Protein AF-X0VQ24-F1 (afdb_monomer_lite)

Foldseek 3Di:
DVVLVVLLVVLVVLLVVLVVQLVVLVVVLVVCVVVPVQPDDDPDHPVVSVVVNVVSVVVSVVSNVVSVVVNVVSVVVVVVCVVVPPPDPPPPPD

Sequence (94 aa):
MQTASEINSAINNIKYYNQKIKDLAKKQFDADFEQGKSIGMSSLSGTIRFDALGAISADCAWLDIYCNSIIISLKTAEEQDKILYKPEQKEKEE

Radius of gyration: 23.38 Å; chains: 1; bounding box: 43×20×79 Å

Secondary structure (DSSP, 8-state):
-HHHHHHHHHHHHHHHHHHHHHHHHHHHHHHHHHTTTTSSS-SS-HHHHHHHHHHHHHHHHHHHHHHHHHHHHHHH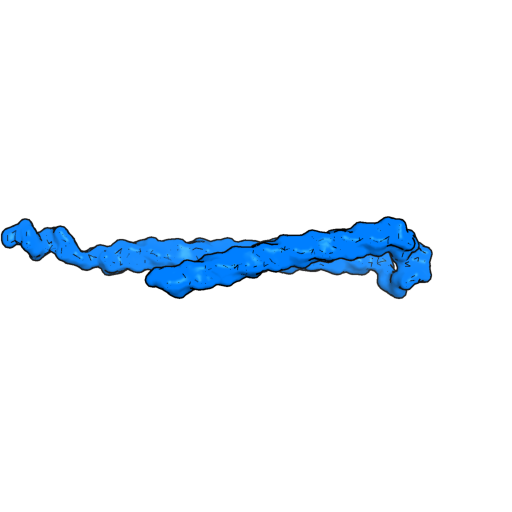HHHHHHHHT---SSSS--

Structure (mmCIF, N/CA/C/O backbone):
data_AF-X0VQ24-F1
#
_entry.id   AF-X0VQ24-F1
#
loop_
_atom_site.group_PDB
_atom_site.id
_atom_site.type_symbol
_atom_site.label_atom_id
_atom_site.label_alt_id
_atom_site.label_comp_id
_atom_site.label_asym_id
_atom_site.label_entity_id
_atom_site.label_seq_id
_atom_site.pdbx_PDB_ins_code
_atom_site.Cartn_x
_atom_site.Cartn_y
_atom_site.Cartn_z
_atom_site.occupancy
_atom_site.B_iso_or_equiv
_atom_site.auth_seq_id
_atom_site.auth_comp_id
_atom_site.auth_asym_id
_atom_site.auth_atom_id
_atom_site.pdbx_PDB_model_num
ATOM 1 N N . MET A 1 1 ? -17.643 -7.916 19.050 1.00 60.59 1 MET A N 1
ATOM 2 C CA . MET A 1 1 ? -16.210 -7.914 18.659 1.00 60.59 1 MET A CA 1
ATOM 3 C C . MET A 1 1 ? -15.896 -8.647 17.343 1.00 60.59 1 MET A C 1
ATOM 5 O O . MET A 1 1 ? -14.781 -8.509 16.860 1.00 60.59 1 MET A O 1
ATOM 9 N N . GLN A 1 2 ? -16.834 -9.371 16.714 1.00 66.88 2 GLN A N 1
ATOM 10 C CA . GLN A 1 2 ? -16.584 -10.095 15.451 1.00 66.88 2 GLN A CA 1
ATOM 11 C C . GLN A 1 2 ? -16.233 -9.146 14.281 1.00 66.88 2 GLN A C 1
ATOM 13 O O . GLN A 1 2 ? -15.262 -9.375 13.568 1.00 66.88 2 GLN A O 1
ATOM 18 N N . THR A 1 3 ? -16.913 -7.998 14.192 1.00 81.62 3 THR A N 1
ATOM 19 C CA . THR A 1 3 ? -16.686 -6.972 13.158 1.00 81.62 3 THR A CA 1
ATOM 20 C C . THR A 1 3 ? -15.303 -6.309 13.237 1.00 81.62 3 THR A C 1
ATOM 22 O O . THR A 1 3 ? -14.673 -6.083 12.212 1.00 81.62 3 THR A O 1
ATOM 25 N N . ALA A 1 4 ? -14.772 -6.035 14.436 1.00 80.44 4 ALA A N 1
ATOM 26 C CA . ALA A 1 4 ? -13.430 -5.455 14.589 1.00 80.44 4 ALA A CA 1
ATOM 27 C C . ALA A 1 4 ? -12.328 -6.427 14.131 1.00 80.44 4 ALA A C 1
ATOM 29 O O . ALA A 1 4 ? -11.343 -6.020 13.512 1.00 80.44 4 ALA A O 1
ATOM 30 N N . SER A 1 5 ? -12.518 -7.728 14.376 1.00 86.06 5 SER A N 1
ATOM 31 C CA . SER A 1 5 ? -11.636 -8.771 13.848 1.00 86.06 5 SER A CA 1
ATOM 32 C C . SER A 1 5 ? -11.678 -8.824 12.319 1.00 86.06 5 SER A C 1
ATOM 34 O O . SER A 1 5 ? -10.629 -8.893 11.686 1.00 86.06 5 SER A O 1
ATOM 36 N N . GLU A 1 6 ? -12.866 -8.752 11.717 1.00 91.25 6 GLU A N 1
ATOM 37 C CA . GLU A 1 6 ? -13.031 -8.746 10.257 1.00 91.25 6 GLU A CA 1
ATOM 38 C C . GLU A 1 6 ? -12.378 -7.522 9.605 1.00 91.25 6 GLU A C 1
ATOM 40 O O . GLU A 1 6 ? -11.680 -7.662 8.599 1.00 91.25 6 GLU A O 1
ATOM 45 N N . ILE A 1 7 ? -12.522 -6.336 10.208 1.00 91.38 7 ILE A N 1
ATOM 46 C CA . ILE A 1 7 ? -11.868 -5.118 9.715 1.00 91.38 7 ILE A CA 1
ATOM 47 C C . ILE A 1 7 ? -10.343 -5.241 9.829 1.00 91.38 7 ILE A C 1
ATOM 49 O O . ILE A 1 7 ? -9.635 -4.924 8.874 1.00 91.38 7 ILE A O 1
ATOM 53 N N . ASN A 1 8 ? -9.814 -5.756 10.944 1.00 89.75 8 ASN A N 1
ATOM 54 C CA . ASN A 1 8 ? -8.373 -5.989 11.088 1.00 89.75 8 ASN A CA 1
ATOM 55 C C . ASN A 1 8 ? -7.839 -6.975 10.036 1.00 89.75 8 ASN A C 1
ATOM 57 O O . ASN A 1 8 ? -6.792 -6.733 9.433 1.00 89.75 8 ASN A O 1
ATOM 61 N N . SER A 1 9 ? -8.570 -8.057 9.762 1.00 94.19 9 SER A N 1
ATOM 62 C CA . SER A 1 9 ? -8.226 -9.000 8.693 1.00 94.19 9 SER A CA 1
ATOM 63 C C . SER A 1 9 ? -8.246 -8.340 7.312 1.00 94.19 9 SER A C 1
ATOM 65 O O . SER A 1 9 ? -7.317 -8.541 6.527 1.00 94.19 9 SER A O 1
ATOM 67 N N . ALA A 1 10 ? -9.253 -7.512 7.019 1.00 95.56 10 ALA A N 1
ATOM 68 C CA . ALA A 1 10 ? -9.327 -6.762 5.767 1.00 95.56 10 ALA A CA 1
ATOM 69 C C . ALA A 1 10 ? -8.139 -5.797 5.610 1.00 95.56 10 ALA A C 1
ATOM 71 O O . ALA A 1 10 ? -7.494 -5.789 4.562 1.00 95.56 10 ALA A O 1
ATOM 72 N N . ILE A 1 11 ? -7.784 -5.052 6.661 1.00 95.56 11 ILE A N 1
ATOM 73 C CA . ILE A 1 11 ? -6.635 -4.134 6.657 1.00 95.56 11 ILE A CA 1
ATOM 74 C C . ILE A 1 11 ? -5.321 -4.885 6.422 1.00 95.56 11 ILE A C 1
ATOM 76 O O . ILE A 1 11 ? -4.485 -4.436 5.638 1.00 95.56 11 ILE A O 1
ATOM 80 N N . ASN A 1 12 ? -5.134 -6.043 7.054 1.00 94.19 12 ASN A N 1
ATOM 81 C CA . ASN A 1 12 ? -3.934 -6.854 6.847 1.00 94.19 12 ASN A CA 1
ATOM 82 C C . ASN A 1 12 ? -3.830 -7.370 5.405 1.00 94.19 12 ASN A C 1
ATOM 84 O O . ASN A 1 12 ? -2.745 -7.341 4.825 1.00 94.19 12 ASN A O 1
ATOM 88 N N . ASN A 1 13 ? -4.950 -7.769 4.796 1.00 96.62 13 ASN A N 1
ATOM 89 C CA . ASN A 1 13 ? -4.983 -8.141 3.381 1.00 96.62 13 ASN A CA 1
ATOM 90 C C . ASN A 1 13 ? -4.641 -6.954 2.472 1.00 96.62 13 ASN A C 1
ATOM 92 O O . ASN A 1 13 ? -3.852 -7.104 1.541 1.00 96.62 13 ASN A O 1
ATOM 96 N N . ILE A 1 14 ? -5.188 -5.769 2.758 1.00 95.88 14 ILE A N 1
ATOM 97 C CA . ILE A 1 14 ? -4.874 -4.542 2.018 1.00 95.88 14 ILE A CA 1
ATOM 98 C C . ILE A 1 14 ? -3.371 -4.251 2.096 1.00 95.88 14 ILE A C 1
ATOM 100 O O . ILE A 1 14 ? -2.733 -4.092 1.059 1.00 95.88 14 ILE A O 1
ATOM 104 N N . LYS A 1 15 ? -2.779 -4.273 3.296 1.00 94.12 15 LYS A N 1
ATOM 105 C CA . LYS A 1 15 ? -1.332 -4.088 3.498 1.00 94.12 15 LYS A CA 1
ATOM 106 C C . LYS A 1 15 ? -0.489 -5.120 2.752 1.00 94.12 15 LYS A C 1
ATOM 108 O O . LYS A 1 15 ? 0.520 -4.766 2.144 1.00 94.12 15 LYS A O 1
ATOM 113 N N . TYR A 1 16 ? -0.909 -6.384 2.760 1.00 96.19 16 TYR A N 1
ATOM 114 C CA . TYR A 1 16 ? -0.237 -7.441 2.008 1.00 96.19 16 TYR A CA 1
ATOM 115 C C . TYR A 1 16 ? -0.213 -7.136 0.502 1.00 96.19 16 TYR A C 1
ATOM 117 O O . TYR A 1 16 ? 0.850 -7.166 -0.124 1.00 96.19 16 TYR A O 1
ATOM 125 N N . TYR A 1 17 ? -1.363 -6.793 -0.085 1.00 96.81 17 TYR A N 1
ATOM 126 C CA . TYR A 1 17 ? -1.430 -6.456 -1.508 1.00 96.81 17 TYR A CA 1
ATOM 127 C C . TYR A 1 17 ? -0.709 -5.150 -1.833 1.00 96.81 17 TYR A C 1
ATOM 129 O O . TYR A 1 17 ? -0.085 -5.056 -2.886 1.00 96.81 17 TYR A O 1
ATOM 137 N N . ASN A 1 18 ? -0.714 -4.185 -0.916 1.00 95.75 18 ASN A N 1
ATOM 138 C CA . ASN A 1 18 ? 0.025 -2.939 -1.051 1.00 95.75 18 ASN A CA 1
ATOM 139 C C . ASN A 1 18 ? 1.533 -3.181 -1.206 1.00 95.75 18 ASN A C 1
ATOM 141 O O . ASN A 1 18 ? 2.169 -2.660 -2.123 1.00 95.75 18 ASN A O 1
ATOM 145 N N . GLN A 1 19 ? 2.097 -4.044 -0.356 1.00 94.94 19 GLN A N 1
ATOM 146 C CA . GLN A 1 19 ? 3.497 -4.444 -0.468 1.00 94.94 19 GLN A CA 1
ATOM 147 C C . GLN A 1 19 ? 3.762 -5.201 -1.775 1.00 94.94 19 GLN A C 1
ATOM 149 O O . GLN A 1 19 ? 4.744 -4.933 -2.464 1.00 94.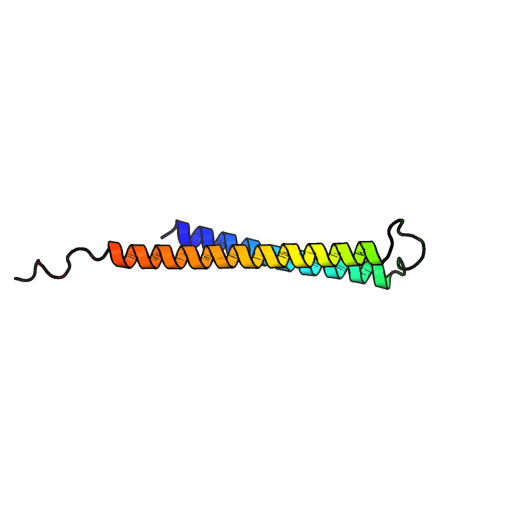94 19 GLN A O 1
ATOM 154 N N . LYS A 1 20 ? 2.853 -6.099 -2.168 1.00 97.06 20 LYS A N 1
ATOM 155 C CA . LYS A 1 20 ? 2.977 -6.849 -3.423 1.00 97.06 20 LYS A CA 1
ATOM 156 C C . LYS A 1 20 ? 2.976 -5.934 -4.653 1.00 97.06 20 LYS A C 1
ATOM 158 O O . LYS A 1 20 ? 3.729 -6.189 -5.589 1.00 97.06 20 LYS A O 1
ATOM 163 N N . ILE A 1 21 ? 2.168 -4.872 -4.657 1.00 94.94 21 ILE A N 1
ATOM 164 C CA . ILE A 1 21 ? 2.143 -3.865 -5.729 1.00 94.94 21 ILE A CA 1
ATOM 165 C C . ILE A 1 21 ? 3.481 -3.123 -5.798 1.00 94.94 21 ILE A C 1
ATOM 167 O O . ILE A 1 21 ? 4.060 -3.053 -6.882 1.00 94.94 21 ILE A O 1
ATOM 171 N N . LYS A 1 22 ? 4.009 -2.644 -4.659 1.00 91.75 22 LYS A N 1
ATOM 172 C CA . LYS A 1 22 ? 5.342 -2.013 -4.576 1.00 91.75 22 LYS A CA 1
ATOM 173 C C . LYS A 1 22 ? 6.429 -2.912 -5.178 1.00 91.75 22 LYS A C 1
ATOM 175 O O . LYS A 1 22 ? 7.205 -2.467 -6.024 1.00 91.75 22 LYS A O 1
ATOM 180 N N . ASP A 1 23 ? 6.449 -4.187 -4.792 1.00 94.56 23 ASP A N 1
ATOM 181 C CA . ASP A 1 23 ? 7.454 -5.146 -5.259 1.00 94.56 23 ASP A CA 1
ATOM 182 C C . ASP A 1 23 ? 7.338 -5.423 -6.765 1.00 94.56 23 ASP A C 1
ATOM 184 O O . ASP A 1 23 ? 8.349 -5.499 -7.466 1.00 94.56 23 ASP A O 1
ATOM 188 N N . LEU A 1 24 ? 6.113 -5.577 -7.280 1.00 95.00 24 LEU A N 1
ATOM 189 C CA . LEU A 1 24 ? 5.867 -5.813 -8.704 1.00 95.00 24 LEU A CA 1
ATOM 190 C C . LEU A 1 24 ? 6.210 -4.587 -9.558 1.00 95.00 24 LEU A C 1
ATOM 192 O O . LEU A 1 24 ? 6.832 -4.746 -10.606 1.00 95.00 24 LEU A O 1
ATOM 196 N N . ALA A 1 25 ? 5.865 -3.381 -9.102 1.00 90.81 25 ALA A N 1
ATOM 197 C CA . ALA A 1 25 ? 6.200 -2.139 -9.793 1.00 90.81 25 ALA A CA 1
ATOM 198 C C . ALA A 1 25 ? 7.718 -1.950 -9.899 1.00 90.81 25 ALA A C 1
ATOM 200 O O . ALA A 1 25 ? 8.231 -1.640 -10.975 1.00 90.81 25 ALA A O 1
ATOM 201 N N . LYS A 1 26 ? 8.449 -2.223 -8.810 1.00 89.50 26 LYS A N 1
ATOM 202 C CA . LYS A 1 26 ? 9.912 -2.189 -8.816 1.00 89.50 26 LYS A CA 1
ATOM 203 C C . LYS A 1 26 ? 10.505 -3.225 -9.771 1.00 89.50 26 LYS A C 1
ATOM 205 O O . LYS A 1 26 ? 11.316 -2.865 -10.613 1.00 89.50 26 LYS A O 1
ATOM 210 N N . LYS A 1 27 ? 10.063 -4.487 -9.698 1.00 91.00 27 LYS A N 1
ATOM 211 C CA . LYS A 1 27 ? 10.535 -5.549 -10.608 1.00 91.00 27 LYS A CA 1
ATOM 212 C C . LYS A 1 27 ? 10.305 -5.204 -12.076 1.00 91.00 27 LYS A C 1
ATOM 214 O O . LYS A 1 27 ? 11.170 -5.476 -12.900 1.00 91.00 27 LYS A O 1
ATOM 219 N N . GLN A 1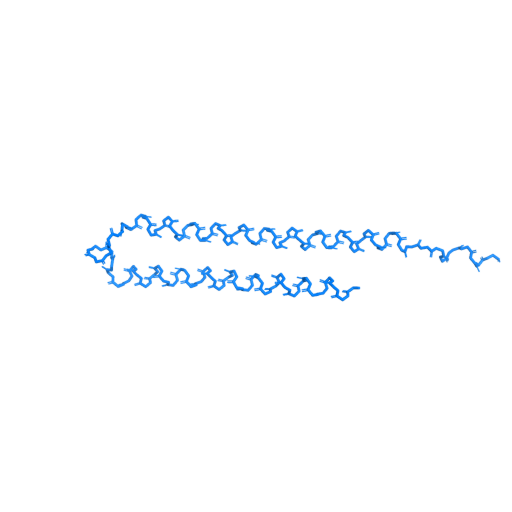 28 ? 9.153 -4.618 -12.399 1.00 86.06 28 GLN A N 1
ATOM 220 C CA . GLN A 1 28 ? 8.856 -4.184 -13.760 1.00 86.06 28 GLN A CA 1
ATOM 221 C C . GLN A 1 28 ? 9.815 -3.076 -14.212 1.00 86.06 28 GLN A C 1
ATOM 223 O O . GLN A 1 28 ? 10.343 -3.143 -15.319 1.00 86.06 28 GLN A O 1
ATOM 228 N N . PHE A 1 29 ? 10.077 -2.092 -13.348 1.00 83.62 29 PHE A N 1
ATOM 229 C CA . PHE A 1 29 ? 11.021 -1.017 -13.641 1.00 83.62 29 PHE A CA 1
ATOM 230 C C . PHE A 1 29 ? 12.452 -1.539 -13.836 1.00 83.62 29 PHE A C 1
ATOM 232 O O . PHE A 1 29 ? 13.093 -1.197 -14.828 1.00 83.62 29 PHE A O 1
ATOM 239 N N . ASP A 1 30 ? 12.926 -2.401 -12.933 1.00 84.44 30 ASP A N 1
ATOM 240 C CA . ASP A 1 30 ? 14.259 -3.006 -13.002 1.00 84.44 30 ASP A CA 1
ATOM 241 C C . ASP A 1 30 ? 14.411 -3.837 -14.291 1.00 84.44 30 ASP A C 1
ATOM 243 O O . ASP A 1 30 ? 15.387 -3.673 -15.021 1.00 84.44 30 ASP A O 1
ATOM 247 N N . ALA A 1 31 ? 13.402 -4.642 -14.649 1.00 83.44 31 ALA A N 1
ATOM 248 C CA . ALA A 1 31 ? 13.399 -5.410 -15.894 1.00 83.44 31 ALA A CA 1
ATOM 249 C C . ALA A 1 31 ? 13.427 -4.511 -17.144 1.00 83.44 31 ALA A C 1
ATOM 251 O O . ALA A 1 31 ? 14.140 -4.805 -18.104 1.00 83.44 31 ALA A O 1
ATOM 252 N N . ASP A 1 32 ? 12.679 -3.404 -17.150 1.00 75.12 32 ASP A N 1
ATOM 253 C CA . ASP A 1 32 ? 12.697 -2.446 -18.260 1.00 75.12 32 ASP A CA 1
ATOM 254 C C . ASP A 1 32 ? 14.034 -1.693 -18.364 1.00 75.12 32 ASP A C 1
ATOM 256 O O .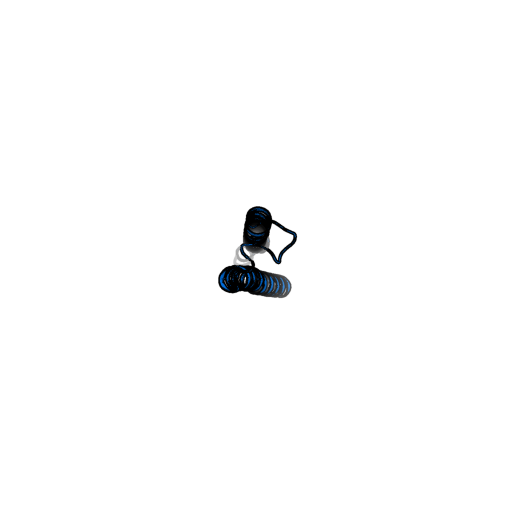 ASP A 1 32 ? 14.443 -1.319 -19.469 1.00 75.12 32 ASP A O 1
ATOM 260 N N . PHE A 1 33 ? 14.726 -1.485 -17.242 1.00 73.06 33 PHE A N 1
ATOM 261 C CA . PHE A 1 33 ? 16.062 -0.897 -17.204 1.00 73.06 33 PHE A CA 1
ATOM 262 C C . PHE A 1 33 ? 17.132 -1.873 -17.721 1.00 73.06 33 PHE A C 1
ATOM 264 O O . PHE A 1 33 ? 17.890 -1.522 -18.628 1.00 73.06 33 PHE A O 1
ATOM 271 N N . GLU A 1 34 ? 17.158 -3.107 -17.206 1.00 72.69 34 GLU A N 1
ATOM 272 C CA . GLU A 1 34 ? 18.120 -4.156 -17.580 1.00 72.69 34 GLU A CA 1
ATOM 273 C C . GLU A 1 34 ? 17.988 -4.601 -19.042 1.00 72.69 34 GLU A C 1
ATOM 275 O O . GLU A 1 34 ? 18.991 -4.859 -19.705 1.00 72.69 34 GLU A O 1
ATOM 280 N N . GLN A 1 35 ? 16.768 -4.634 -19.589 1.00 69.06 35 GLN A N 1
ATOM 281 C CA . GLN A 1 35 ? 16.524 -4.981 -20.996 1.00 69.06 35 GLN A CA 1
ATOM 282 C C . GLN A 1 35 ? 17.015 -3.918 -21.993 1.00 69.06 35 GLN A C 1
ATOM 284 O O . GLN A 1 35 ? 16.761 -4.041 -23.191 1.00 69.06 35 GLN A O 1
ATOM 289 N N . GLY A 1 36 ? 17.670 -2.844 -21.541 1.00 56.44 36 GLY A N 1
ATOM 290 C CA . GLY A 1 36 ? 18.152 -1.801 -22.440 1.00 56.44 36 GLY A CA 1
ATOM 291 C C . GLY A 1 36 ? 17.020 -1.067 -23.163 1.00 56.44 36 GLY A C 1
ATOM 292 O O . GLY A 1 36 ? 17.279 -0.317 -24.105 1.00 56.44 36 GLY A O 1
ATOM 293 N N . LYS A 1 37 ? 15.765 -1.153 -22.680 1.00 55.25 37 LYS A N 1
ATOM 294 C CA . LYS A 1 37 ? 14.681 -0.232 -23.091 1.00 55.25 37 LYS A CA 1
ATOM 295 C C . LYS A 1 37 ? 14.945 1.201 -22.598 1.00 55.25 37 LYS A C 1
ATOM 297 O O . LYS A 1 37 ? 14.022 2.013 -22.484 1.00 55.25 37 LYS A O 1
ATOM 302 N N . SER A 1 38 ? 16.189 1.513 -22.252 1.00 53.28 38 SER A N 1
ATOM 303 C CA . SER A 1 38 ? 16.680 2.797 -21.796 1.00 53.28 38 SER A CA 1
ATOM 304 C C . SER A 1 38 ? 16.959 3.767 -22.944 1.00 53.28 38 SER A C 1
ATOM 306 O O . SER A 1 38 ? 16.971 4.961 -22.676 1.00 53.28 38 SER A O 1
ATOM 308 N N . ILE A 1 39 ? 17.102 3.346 -24.209 1.00 47.84 39 ILE A N 1
ATOM 309 C CA . ILE A 1 39 ? 17.345 4.286 -25.322 1.00 47.84 39 ILE A CA 1
ATOM 310 C C . ILE A 1 39 ? 16.764 3.718 -26.634 1.00 47.84 39 ILE A C 1
ATOM 312 O O . ILE A 1 39 ? 17.479 3.106 -27.415 1.00 47.84 39 ILE A O 1
ATOM 316 N N . GLY A 1 40 ? 15.457 3.876 -26.891 1.00 44.56 40 GLY A N 1
ATOM 317 C CA . GLY A 1 40 ? 14.933 3.763 -28.270 1.00 44.56 40 GLY A CA 1
ATOM 318 C C . GLY A 1 40 ? 13.721 2.866 -28.562 1.00 44.56 40 GLY A C 1
ATOM 319 O O . GLY A 1 40 ? 13.274 2.882 -29.702 1.00 44.56 40 GLY A O 1
ATOM 320 N N . MET A 1 41 ? 13.143 2.122 -27.607 1.00 48.09 41 MET A N 1
ATOM 321 C CA . MET A 1 41 ? 11.937 1.296 -27.883 1.00 48.09 41 MET A CA 1
ATOM 322 C C . MET A 1 41 ? 10.731 1.526 -26.955 1.00 48.09 41 MET A C 1
ATOM 324 O O . MET A 1 41 ? 9.688 0.906 -27.134 1.00 48.09 41 MET A O 1
ATOM 328 N N . SER A 1 42 ? 10.830 2.457 -26.004 1.00 53.75 42 SER A N 1
ATOM 329 C CA . SER A 1 42 ? 9.673 3.040 -25.307 1.00 53.75 42 SER A CA 1
ATOM 330 C C . SER A 1 42 ? 9.425 4.429 -25.892 1.00 53.75 42 SER A C 1
ATOM 332 O O . SER A 1 42 ? 10.365 5.215 -25.985 1.00 53.75 42 SER A O 1
ATOM 334 N N . SER A 1 43 ? 8.183 4.754 -26.261 1.00 58.88 43 SER A N 1
ATOM 335 C CA . SER A 1 43 ? 7.804 6.118 -26.670 1.00 58.88 43 SER A CA 1
ATOM 336 C C . SER A 1 43 ? 7.860 7.126 -25.511 1.00 58.88 43 SER A C 1
ATOM 338 O O . SER A 1 43 ? 7.852 8.331 -25.746 1.00 58.88 43 SER A O 1
ATOM 340 N N . LEU A 1 44 ? 7.936 6.644 -24.263 1.00 64.31 44 LEU A N 1
ATOM 341 C CA . LEU A 1 44 ? 8.028 7.453 -23.047 1.00 64.31 44 LEU A CA 1
ATOM 342 C C . LEU A 1 44 ? 9.466 7.507 -22.515 1.00 64.31 44 LEU A C 1
ATOM 344 O O . LEU A 1 44 ? 10.167 6.487 -22.481 1.00 64.31 44 LEU A O 1
ATOM 348 N N . SER A 1 45 ? 9.890 8.693 -22.068 1.00 70.00 45 SER A N 1
ATOM 349 C CA . SER A 1 45 ? 11.232 8.940 -21.529 1.00 70.00 45 SER A CA 1
ATOM 350 C C . SER A 1 45 ? 11.483 8.187 -20.212 1.00 70.00 45 SER A C 1
ATOM 352 O O . SER A 1 45 ? 10.557 7.795 -19.499 1.00 70.00 45 SER A O 1
ATOM 354 N N . GLY A 1 46 ? 12.760 7.978 -19.868 1.00 68.12 46 GLY A N 1
ATOM 355 C CA . GLY A 1 46 ? 13.155 7.379 -18.583 1.00 68.12 46 GLY A CA 1
ATOM 356 C C . GLY A 1 46 ? 12.626 8.153 -17.370 1.00 68.12 46 GLY A C 1
ATOM 357 O O . GLY A 1 46 ? 12.195 7.534 -16.404 1.00 68.12 46 GLY A O 1
ATOM 358 N N . THR A 1 47 ? 12.569 9.484 -17.462 1.00 76.06 47 THR A N 1
ATOM 359 C CA . THR A 1 47 ? 12.028 10.370 -16.421 1.00 76.06 47 THR A CA 1
ATOM 360 C C . THR A 1 47 ? 10.558 10.080 -16.130 1.00 76.06 47 THR A C 1
ATOM 362 O O . THR A 1 47 ? 10.220 9.828 -14.984 1.00 76.06 47 THR A O 1
ATOM 365 N N . ILE A 1 48 ? 9.704 9.979 -17.158 1.00 78.19 48 ILE A N 1
ATOM 366 C CA . ILE A 1 48 ? 8.265 9.703 -16.976 1.00 78.19 48 ILE A CA 1
ATOM 367 C C . ILE A 1 48 ? 8.041 8.352 -16.281 1.00 78.19 48 ILE A C 1
ATOM 369 O O . ILE A 1 48 ? 7.161 8.213 -15.434 1.00 78.19 48 ILE A O 1
ATOM 373 N N . ARG A 1 49 ? 8.844 7.339 -16.625 1.00 73.88 49 ARG A N 1
ATOM 374 C CA . ARG A 1 49 ? 8.761 6.017 -15.985 1.00 73.88 49 ARG A CA 1
ATOM 375 C C . ARG A 1 49 ? 9.216 6.053 -14.526 1.00 73.88 49 ARG A C 1
ATOM 377 O O . ARG A 1 49 ? 8.620 5.375 -13.693 1.00 73.88 49 ARG A O 1
ATOM 384 N N . PHE A 1 50 ? 10.248 6.836 -14.218 1.00 81.56 50 PHE A N 1
ATOM 385 C CA . PHE A 1 50 ? 10.712 7.035 -12.847 1.00 81.56 50 PHE A CA 1
ATOM 386 C C . PHE A 1 50 ? 9.669 7.784 -12.008 1.00 81.56 50 PHE A C 1
ATOM 388 O O . PHE A 1 50 ? 9.363 7.361 -10.894 1.00 81.56 50 PHE A O 1
ATOM 395 N N . ASP A 1 51 ? 9.047 8.818 -12.577 1.00 86.69 51 ASP A N 1
ATOM 396 C CA . ASP A 1 51 ? 7.955 9.559 -11.944 1.00 86.69 51 ASP A CA 1
ATOM 397 C C . ASP A 1 51 ? 6.757 8.642 -11.656 1.00 86.69 51 ASP A C 1
ATOM 399 O O . ASP A 1 51 ? 6.183 8.699 -10.570 1.00 86.69 51 ASP A O 1
ATOM 403 N N . ALA A 1 52 ? 6.419 7.732 -12.577 1.00 86.94 52 ALA A N 1
ATOM 404 C CA . ALA A 1 52 ? 5.358 6.745 -12.374 1.00 86.94 52 ALA A CA 1
ATOM 405 C C . ALA A 1 52 ? 5.672 5.761 -11.231 1.00 86.94 52 ALA A C 1
ATOM 407 O O . ALA A 1 52 ? 4.801 5.478 -10.408 1.00 86.94 52 ALA A O 1
ATOM 408 N N . LEU A 1 53 ? 6.913 5.265 -11.131 1.00 89.88 53 LEU A N 1
ATOM 409 C CA . LEU A 1 53 ? 7.337 4.433 -9.997 1.00 89.88 53 LEU A CA 1
ATOM 410 C C . LEU A 1 53 ? 7.270 5.214 -8.673 1.00 89.88 53 LEU A C 1
ATOM 412 O O . LEU A 1 53 ? 6.850 4.669 -7.647 1.00 89.88 53 LEU A O 1
ATOM 416 N N . GLY A 1 54 ? 7.652 6.493 -8.702 1.00 90.81 54 GLY A N 1
ATOM 417 C CA . GLY A 1 54 ? 7.520 7.412 -7.575 1.00 90.81 54 GLY A CA 1
ATOM 418 C C . GLY A 1 54 ? 6.065 7.597 -7.141 1.00 90.81 54 GLY A C 1
ATOM 419 O O . GLY A 1 54 ? 5.769 7.477 -5.953 1.00 90.81 54 GLY A O 1
ATOM 420 N N . ALA A 1 55 ? 5.150 7.802 -8.093 1.00 93.81 55 ALA A N 1
ATOM 421 C CA . ALA A 1 55 ? 3.717 7.939 -7.838 1.00 93.81 55 ALA A CA 1
ATOM 422 C C . ALA A 1 55 ? 3.125 6.672 -7.202 1.00 93.81 55 ALA A C 1
ATOM 424 O O . ALA A 1 55 ? 2.505 6.758 -6.146 1.00 93.81 55 ALA A O 1
ATOM 425 N N . ILE A 1 56 ? 3.415 5.488 -7.758 1.00 93.56 56 ILE A N 1
ATOM 426 C CA . ILE A 1 56 ? 2.986 4.204 -7.173 1.00 93.56 56 ILE A CA 1
ATOM 427 C C . ILE A 1 56 ? 3.511 4.063 -5.738 1.00 93.56 56 ILE A C 1
ATOM 429 O O . ILE A 1 56 ? 2.778 3.670 -4.832 1.00 93.56 56 ILE A O 1
ATOM 433 N N . SER A 1 57 ? 4.779 4.411 -5.508 1.00 93.38 57 SER A N 1
ATOM 434 C CA . SER A 1 57 ? 5.382 4.337 -4.175 1.00 93.38 57 SER A CA 1
ATOM 435 C C . SER A 1 57 ? 4.689 5.273 -3.179 1.00 93.38 57 SER A C 1
ATOM 437 O O . SER A 1 57 ? 4.466 4.880 -2.030 1.00 93.38 57 SER A O 1
ATOM 439 N N . ALA A 1 58 ? 4.325 6.481 -3.618 1.00 95.12 58 ALA A N 1
ATOM 440 C CA . ALA A 1 58 ? 3.608 7.463 -2.814 1.00 95.12 58 ALA A CA 1
ATOM 441 C C . ALA A 1 58 ? 2.174 7.011 -2.496 1.00 95.12 58 ALA A C 1
ATOM 443 O O . ALA A 1 58 ? 1.775 7.047 -1.332 1.00 95.12 58 ALA A O 1
ATOM 444 N N . ASP A 1 59 ? 1.429 6.514 -3.484 1.00 96.69 59 ASP A N 1
ATOM 445 C CA . ASP A 1 59 ? 0.062 6.012 -3.296 1.00 96.69 59 ASP A CA 1
ATOM 446 C C . ASP A 1 59 ? 0.034 4.837 -2.317 1.00 96.69 59 ASP A C 1
ATOM 448 O O . ASP A 1 59 ? -0.775 4.790 -1.386 1.00 96.69 59 ASP A O 1
ATOM 452 N N . CYS A 1 60 ? 0.986 3.916 -2.457 1.00 96.06 60 CYS A N 1
ATOM 453 C CA . CYS A 1 60 ? 1.136 2.818 -1.520 1.00 96.06 60 CYS A CA 1
ATOM 454 C C . CYS A 1 60 ? 1.504 3.311 -0.107 1.00 96.06 60 CYS A C 1
ATOM 456 O O . CYS A 1 60 ? 1.051 2.732 0.878 1.00 96.06 60 CYS A O 1
ATOM 458 N N . ALA A 1 61 ? 2.304 4.372 0.043 1.00 94.44 61 ALA A N 1
ATOM 459 C CA . ALA A 1 61 ? 2.583 4.954 1.360 1.00 94.44 61 ALA A CA 1
ATOM 460 C C . ALA A 1 61 ? 1.329 5.588 1.993 1.00 94.44 61 ALA A C 1
ATOM 462 O O . ALA A 1 61 ? 1.081 5.401 3.185 1.00 94.44 61 ALA A O 1
ATOM 463 N N . TRP A 1 62 ? 0.500 6.271 1.201 1.00 96.94 62 TRP A N 1
ATOM 464 C CA . TRP A 1 62 ? -0.779 6.813 1.668 1.00 96.94 62 TRP A CA 1
ATOM 465 C C . TRP A 1 62 ? -1.750 5.725 2.115 1.00 96.94 62 TRP A C 1
ATOM 467 O O . TRP A 1 62 ? -2.371 5.846 3.171 1.00 96.94 62 TRP A O 1
ATOM 477 N N . LEU A 1 63 ? -1.835 4.627 1.366 1.00 96.12 63 LEU A N 1
ATOM 478 C CA . LEU A 1 63 ? -2.663 3.483 1.737 1.00 96.12 63 LEU A CA 1
ATOM 479 C C . LEU A 1 63 ? -2.251 2.891 3.098 1.00 96.12 63 LEU A C 1
ATOM 481 O O . LEU A 1 63 ? -3.115 2.566 3.916 1.00 96.12 63 LEU A O 1
ATOM 485 N N . ASP A 1 64 ? -0.944 2.806 3.374 1.00 94.69 64 ASP A N 1
ATOM 486 C CA . ASP A 1 64 ? -0.426 2.357 4.672 1.00 94.69 64 ASP A CA 1
ATOM 487 C C . ASP A 1 64 ? -0.839 3.311 5.807 1.00 94.69 64 ASP A C 1
ATOM 489 O O . ASP A 1 64 ? -1.241 2.854 6.882 1.00 94.69 64 ASP A O 1
ATOM 493 N N . ILE A 1 65 ? -0.796 4.628 5.567 1.00 96.19 65 ILE A N 1
ATOM 494 C CA . ILE A 1 65 ? -1.244 5.652 6.524 1.00 96.19 65 ILE A CA 1
ATOM 495 C C . ILE A 1 65 ? -2.736 5.487 6.830 1.00 96.19 65 ILE A C 1
ATOM 497 O O . ILE A 1 65 ? -3.111 5.435 8.004 1.00 96.19 65 ILE A O 1
ATOM 501 N N . TYR A 1 66 ? -3.586 5.342 5.810 1.00 95.69 66 TYR A N 1
ATOM 502 C CA . TYR A 1 66 ? -5.024 5.153 6.013 1.00 95.69 66 TYR A CA 1
ATOM 503 C C . TYR A 1 66 ? -5.333 3.861 6.772 1.00 95.69 66 TYR A C 1
ATOM 505 O O . TYR A 1 66 ? -6.112 3.878 7.725 1.00 95.69 66 TYR A O 1
ATOM 513 N N . CYS A 1 67 ? -4.662 2.759 6.427 1.00 96.44 67 CYS A N 1
ATOM 514 C CA . CYS A 1 67 ? -4.778 1.498 7.157 1.00 96.44 67 CYS A CA 1
ATOM 515 C C . CYS A 1 67 ? -4.423 1.659 8.643 1.00 96.44 67 CYS A C 1
ATOM 517 O O . CYS A 1 67 ? -5.143 1.172 9.514 1.00 96.44 67 CYS A O 1
ATOM 519 N N . ASN A 1 68 ? -3.328 2.362 8.947 1.00 95.00 68 ASN A N 1
ATOM 520 C CA . ASN A 1 68 ? -2.920 2.626 10.327 1.00 95.00 68 ASN A CA 1
ATOM 521 C C . ASN A 1 68 ? -3.928 3.514 11.062 1.00 95.00 68 ASN A C 1
ATOM 523 O O . ASN A 1 68 ? -4.239 3.245 12.222 1.00 95.00 68 ASN A O 1
ATOM 527 N N . SER A 1 69 ? -4.468 4.534 10.391 1.00 96.00 69 SER A N 1
ATOM 528 C CA . SER A 1 69 ? -5.483 5.411 10.975 1.00 96.00 69 SER A CA 1
ATOM 529 C C . SER A 1 69 ? -6.741 4.637 11.365 1.00 96.00 69 SER A C 1
ATOM 531 O O . SER A 1 69 ? -7.254 4.847 12.459 1.00 96.00 69 SER A O 1
ATOM 533 N N . ILE A 1 70 ? -7.213 3.711 10.521 1.00 94.38 70 ILE A N 1
ATOM 534 C 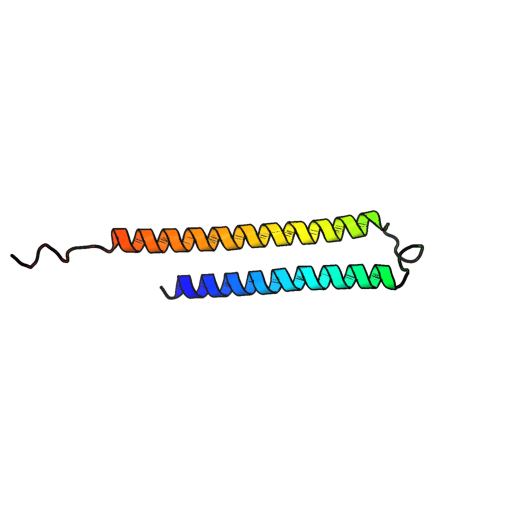CA . ILE A 1 70 ? -8.386 2.885 10.842 1.00 94.38 70 ILE A CA 1
ATOM 535 C C . ILE A 1 70 ? -8.100 1.987 12.053 1.00 94.38 70 ILE A C 1
ATOM 537 O O . ILE A 1 70 ? -8.935 1.901 12.951 1.00 94.38 70 ILE A O 1
ATOM 541 N N . ILE A 1 71 ? -6.916 1.363 12.130 1.00 93.31 71 ILE A N 1
ATOM 542 C CA . ILE A 1 71 ? -6.522 0.540 13.291 1.00 93.31 71 ILE A CA 1
ATOM 543 C C . ILE A 1 71 ? -6.546 1.364 14.585 1.00 93.31 71 ILE A C 1
ATOM 545 O O . ILE A 1 71 ? -7.010 0.875 15.614 1.00 93.31 71 ILE A O 1
ATOM 549 N N . ILE A 1 72 ? -6.043 2.600 14.551 1.00 93.62 72 ILE A N 1
ATOM 550 C CA . ILE A 1 72 ? -6.061 3.497 15.714 1.00 93.62 72 ILE A 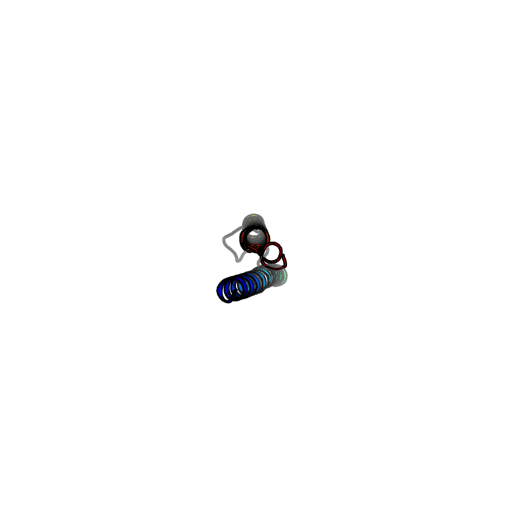CA 1
ATOM 551 C C . ILE A 1 72 ? -7.506 3.798 16.118 1.00 93.62 72 ILE A C 1
ATOM 553 O O . ILE A 1 72 ? -7.856 3.605 17.278 1.00 93.62 72 ILE A O 1
ATOM 557 N N . SER A 1 73 ? -8.358 4.188 15.167 1.00 91.75 73 SER A N 1
ATOM 558 C CA . SER A 1 73 ? -9.770 4.477 15.439 1.00 91.75 73 SER A CA 1
ATOM 559 C C . SER A 1 73 ? -10.523 3.272 16.007 1.00 91.75 73 SER A C 1
ATOM 561 O O . SER A 1 73 ? -11.322 3.442 16.923 1.00 91.75 73 SER A O 1
ATOM 563 N N . LEU A 1 74 ? -10.244 2.056 15.522 1.00 90.81 74 LEU A N 1
ATOM 564 C CA . LEU A 1 74 ? -10.816 0.827 16.078 1.00 90.81 74 LEU A CA 1
ATOM 565 C C . LEU A 1 74 ? -10.411 0.622 17.537 1.00 90.81 74 LEU A C 1
ATOM 567 O O . LEU A 1 74 ? -11.271 0.365 18.373 1.00 90.81 74 LEU A O 1
ATOM 571 N N . LYS A 1 75 ? -9.121 0.775 17.856 1.00 90.50 75 LYS A N 1
ATOM 572 C CA . LYS A 1 75 ? -8.635 0.658 19.238 1.00 90.50 75 LYS A CA 1
ATOM 573 C C . LYS A 1 75 ? -9.283 1.695 20.148 1.00 90.50 75 LYS A C 1
ATOM 575 O O . LYS A 1 75 ? -9.728 1.348 21.235 1.00 90.50 75 LYS A O 1
ATOM 580 N N . THR A 1 76 ? -9.387 2.941 19.690 1.00 90.75 76 THR A N 1
ATOM 581 C CA . THR A 1 76 ? -10.061 4.003 20.444 1.00 90.75 76 THR A CA 1
ATOM 582 C C . THR A 1 76 ? -11.533 3.675 20.685 1.00 90.75 76 THR A C 1
ATOM 584 O O . THR A 1 76 ? -12.013 3.860 21.799 1.00 90.75 76 THR A O 1
ATOM 587 N N . ALA A 1 77 ? -12.245 3.147 19.686 1.00 87.88 77 ALA A N 1
ATOM 588 C CA . ALA A 1 77 ? -13.632 2.719 19.853 1.00 87.88 77 ALA A CA 1
ATOM 589 C C . ALA A 1 77 ? -13.757 1.569 20.871 1.00 87.88 77 ALA A C 1
ATOM 591 O O . ALA A 1 77 ? -14.592 1.635 21.766 1.00 87.88 77 ALA A O 1
ATOM 592 N N . GLU A 1 78 ? -12.885 0.557 20.805 1.00 87.06 78 GLU A N 1
ATOM 593 C CA . GLU A 1 78 ? -12.855 -0.545 21.781 1.00 87.06 78 GLU A CA 1
ATOM 594 C C . GLU A 1 78 ? -12.536 -0.070 23.210 1.00 87.06 78 GLU A C 1
ATOM 596 O O . GLU A 1 78 ? -13.062 -0.611 24.184 1.00 87.06 78 GLU A O 1
ATOM 601 N N . GLU A 1 79 ? -11.662 0.925 23.364 1.00 88.62 79 GLU A N 1
ATOM 602 C CA . GLU A 1 79 ? -11.353 1.545 24.657 1.00 88.62 79 GLU A CA 1
ATOM 603 C C . GLU A 1 79 ? -12.539 2.344 25.205 1.00 88.62 79 GLU A C 1
ATOM 605 O O . GLU A 1 79 ? -12.854 2.227 26.390 1.00 88.62 79 GLU A O 1
ATOM 610 N N . GLN A 1 80 ? -13.228 3.108 24.354 1.00 86.69 80 GLN A N 1
ATOM 611 C CA . GLN A 1 80 ? -14.437 3.844 24.728 1.00 86.69 80 GLN A CA 1
ATOM 612 C C . GLN A 1 80 ? -15.574 2.901 25.131 1.00 86.69 80 GLN A C 1
ATOM 614 O O . GLN A 1 80 ? -16.205 3.128 26.164 1.00 86.69 80 GLN A O 1
ATOM 619 N N . ASP A 1 81 ? -15.773 1.802 24.400 1.00 83.19 81 ASP A N 1
ATOM 620 C CA . ASP A 1 81 ? -16.729 0.755 24.768 1.00 83.19 81 ASP A CA 1
ATOM 621 C C . ASP A 1 81 ? -16.409 0.173 26.149 1.00 83.19 81 ASP A C 1
ATOM 623 O O . ASP A 1 81 ? -17.304 0.028 26.975 1.00 83.19 81 ASP A O 1
ATOM 627 N N . LYS A 1 82 ? -15.136 -0.097 26.469 1.00 81.62 82 LYS A N 1
ATOM 628 C CA . LYS A 1 82 ? -14.740 -0.578 27.809 1.00 81.62 82 LYS A CA 1
ATOM 629 C C . LYS A 1 82 ? -15.006 0.436 28.921 1.00 81.62 82 LYS A C 1
ATOM 631 O O . LYS A 1 82 ? -15.162 0.032 30.071 1.00 81.62 82 LYS A O 1
ATOM 636 N N . ILE A 1 83 ? -14.993 1.733 28.619 1.00 81.25 83 ILE A N 1
ATOM 637 C CA . ILE A 1 83 ? -15.306 2.790 29.589 1.00 81.25 83 ILE A CA 1
ATOM 638 C C . ILE A 1 83 ? -16.823 2.879 29.796 1.00 81.25 83 ILE A C 1
ATOM 640 O O . ILE A 1 83 ? -17.270 2.935 30.939 1.00 81.25 83 ILE A O 1
ATOM 644 N N . LEU A 1 84 ? -17.603 2.849 28.711 1.00 71.44 84 LEU A N 1
ATOM 645 C CA . LEU A 1 84 ? -19.067 2.952 28.729 1.00 71.44 84 LEU A CA 1
ATOM 646 C C . LEU A 1 84 ? -19.742 1.689 29.286 1.00 71.44 84 LEU A C 1
ATOM 648 O O . LEU A 1 84 ? -20.681 1.786 30.069 1.00 71.44 84 LEU A O 1
ATOM 652 N N . TYR A 1 85 ? -19.226 0.506 28.948 1.00 60.69 85 TYR A N 1
ATOM 653 C CA . TYR A 1 85 ? -19.683 -0.790 29.458 1.00 60.69 85 TYR A CA 1
ATOM 654 C C . TYR A 1 85 ? -19.005 -1.198 30.779 1.00 60.69 85 TYR A C 1
ATOM 656 O O . TYR A 1 85 ? -18.915 -2.383 31.100 1.00 60.69 85 TYR A O 1
ATOM 664 N N . LYS A 1 86 ? -18.622 -0.225 31.615 1.00 56.16 86 LYS A N 1
ATOM 665 C CA . LYS A 1 86 ? -18.509 -0.423 33.069 1.00 56.16 86 LYS A CA 1
ATOM 666 C C . LYS A 1 86 ? -19.809 -0.008 33.795 1.00 56.16 86 LYS A C 1
ATOM 668 O O . LYS A 1 86 ? -19.769 0.971 34.537 1.00 56.16 86 LYS A O 1
ATOM 673 N N . PRO A 1 87 ? -20.957 -0.700 33.652 1.00 50.19 87 PRO A N 1
ATOM 674 C CA . PRO A 1 87 ? -22.061 -0.527 34.581 1.00 50.19 87 PRO A CA 1
ATOM 675 C C . PRO A 1 87 ? -21.938 -1.525 35.754 1.00 50.19 87 PRO A C 1
ATOM 677 O O . PRO A 1 87 ? -21.801 -2.730 35.564 1.00 50.19 87 PRO A O 1
ATOM 680 N N . GLU A 1 88 ? -21.996 -0.992 36.979 1.00 49.25 88 GLU A N 1
ATOM 681 C CA . GLU A 1 88 ? -22.680 -1.607 38.136 1.00 49.25 88 GLU A CA 1
ATOM 682 C C . GLU A 1 88 ? -22.121 -2.880 38.821 1.00 49.25 88 GLU A C 1
ATOM 684 O O . GLU A 1 88 ? -22.885 -3.636 39.413 1.00 49.25 88 GLU A O 1
ATOM 689 N N . GLN A 1 89 ? -20.804 -3.119 38.882 1.00 47.09 89 GLN A N 1
ATOM 690 C CA . GLN A 1 89 ? -20.255 -4.159 39.791 1.00 47.09 89 GLN A CA 1
ATOM 691 C C . GLN A 1 89 ? -19.955 -3.685 41.230 1.00 47.09 89 GLN A C 1
ATOM 693 O O . GLN A 1 89 ? -19.312 -4.411 41.980 1.00 47.09 89 GLN A O 1
ATOM 698 N N . LYS A 1 90 ? -20.399 -2.491 41.651 1.00 47.31 90 LYS A N 1
ATOM 699 C CA . LYS A 1 90 ? -20.133 -1.982 43.015 1.00 47.31 90 LYS A CA 1
ATOM 700 C C . LYS A 1 90 ? -21.345 -1.560 43.855 1.00 47.31 90 LYS A C 1
ATOM 702 O O . LYS A 1 90 ? -21.134 -1.144 44.981 1.00 47.31 90 LYS A O 1
ATOM 707 N N . GLU A 1 91 ? -22.582 -1.718 43.382 1.00 45.12 91 GLU A N 1
ATOM 708 C CA . GLU A 1 91 ? -23.784 -1.323 44.157 1.00 45.12 91 GLU A CA 1
ATOM 709 C C . GLU A 1 91 ? -24.786 -2.472 44.401 1.00 45.12 91 GLU A C 1
ATOM 711 O O . GLU A 1 91 ? -25.965 -2.243 44.645 1.00 45.12 91 GLU A O 1
ATOM 716 N N . LYS A 1 92 ? -24.337 -3.737 44.363 1.00 46.47 92 LYS A N 1
ATOM 717 C CA . LYS A 1 92 ? -25.131 -4.896 44.839 1.00 46.47 92 LYS A CA 1
ATOM 718 C C . LYS A 1 92 ? -24.431 -5.733 45.917 1.00 46.47 92 LYS A C 1
ATOM 720 O O . LYS A 1 92 ? -24.824 -6.869 46.159 1.00 46.47 92 LYS A O 1
ATOM 725 N N . GLU A 1 93 ? -23.413 -5.168 46.557 1.00 45.94 93 GLU A N 1
ATOM 726 C CA . GLU A 1 93 ? -22.790 -5.719 47.766 1.00 45.94 93 GLU A CA 1
ATOM 727 C C . GLU A 1 93 ? -22.897 -4.685 48.903 1.00 45.94 93 GLU A C 1
ATOM 729 O O . GLU A 1 93 ? -21.890 -4.227 49.434 1.00 45.94 93 GLU A O 1
ATOM 734 N N . GLU A 1 94 ? -24.125 -4.274 49.235 1.00 39.56 94 GLU A N 1
ATOM 735 C CA . GLU A 1 94 ? -24.474 -3.741 50.564 1.00 39.56 94 GLU A CA 1
ATOM 736 C C . GLU A 1 94 ? -25.511 -4.658 51.217 1.00 39.56 94 GLU A C 1
ATOM 738 O O . GLU A 1 94 ? -26.465 -5.067 50.510 1.00 39.56 94 GLU A O 1
#

Organism: NCBI:txid412755

pLDDT: mean 80.69, std 17.08, range [39.56, 97.06]